Protein AF-A0A441TBL5-F1 (afdb_monomer_lite)

Radius of gyration: 11.89 Å; chains: 1; bounding box: 31×20×27 Å

Foldseek 3Di:
DVLLCVLCVVLVNNVDDPPDDLVPDDLLNNLSSVLSVCVSVVNPDDDDDPSCVPPDPVSVVSNVVSVVVVD

pLDDT: mean 84.18, std 5.34, range [66.5, 93.69]

Structure (mmCIF, N/CA/C/O backbone):
data_AF-A0A441TBL5-F1
#
_entry.id   AF-A0A441TBL5-F1
#
loop_
_atom_site.group_PDB
_atom_site.id
_atom_site.type_symbol
_atom_site.label_atom_id
_atom_site.label_alt_id
_atom_site.label_comp_id
_atom_site.label_asym_id
_atom_site.label_entity_id
_atom_site.label_seq_id
_atom_site.pdbx_PDB_ins_code
_atom_site.Cartn_x
_atom_site.Cartn_y
_atom_site.Cartn_z
_atom_site.occupancy
_atom_site.B_iso_or_equiv
_atom_site.auth_seq_id
_atom_site.auth_comp_id
_atom_site.auth_asym_id
_atom_site.auth_atom_id
_atom_site.pdbx_PDB_model_num
ATOM 1 N N . ARG A 1 1 ? -16.888 -4.365 -0.427 1.00 81.50 1 ARG A N 1
ATOM 2 C CA . ARG A 1 1 ? -17.006 -3.561 -1.670 1.00 81.50 1 ARG A CA 1
ATOM 3 C C . ARG A 1 1 ? -17.061 -2.071 -1.374 1.00 81.50 1 ARG A C 1
ATOM 5 O O . ARG A 1 1 ? -16.060 -1.427 -1.623 1.00 81.50 1 ARG A O 1
ATOM 12 N N . ARG A 1 2 ? -18.133 -1.537 -0.766 1.00 87.38 2 ARG A N 1
ATOM 13 C CA . ARG A 1 2 ? -18.206 -0.107 -0.389 1.00 87.38 2 ARG A CA 1
ATOM 14 C C . ARG A 1 2 ? -17.000 0.355 0.442 1.00 87.38 2 ARG A C 1
ATOM 16 O O . ARG A 1 2 ? -16.311 1.275 0.044 1.00 87.38 2 ARG A O 1
ATOM 23 N N . GLN A 1 3 ? -16.677 -0.395 1.492 1.00 87.31 3 GLN A N 1
ATOM 24 C CA . GLN A 1 3 ? -15.528 -0.116 2.359 1.00 87.31 3 GLN A CA 1
ATOM 25 C C . GLN A 1 3 ? -14.177 -0.172 1.621 1.00 87.31 3 GLN A C 1
ATOM 27 O O . GLN A 1 3 ? -13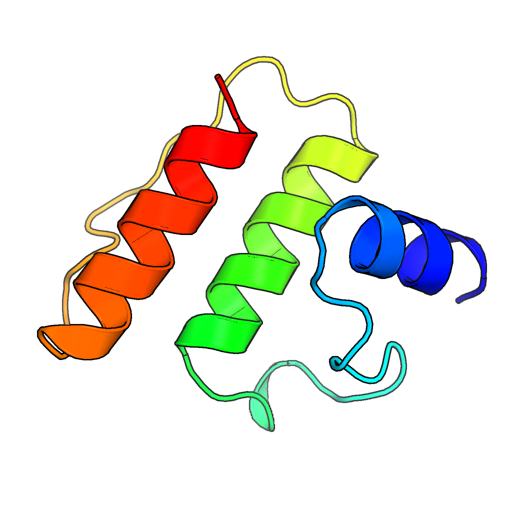.288 0.618 1.892 1.00 87.31 3 GLN A O 1
ATOM 32 N N . ALA A 1 4 ? -14.029 -1.072 0.640 1.00 87.62 4 ALA A N 1
ATOM 33 C CA . ALA A 1 4 ? -12.818 -1.134 -0.182 1.00 87.62 4 ALA A CA 1
ATOM 34 C C . ALA A 1 4 ? -12.692 0.101 -1.084 1.00 87.62 4 ALA A C 1
ATOM 36 O O . ALA A 1 4 ? -11.602 0.638 -1.229 1.00 87.62 4 ALA A O 1
ATOM 37 N N . ARG A 1 5 ? -13.814 0.569 -1.650 1.00 91.12 5 ARG A N 1
ATOM 38 C CA . ARG A 1 5 ? -13.868 1.807 -2.434 1.00 91.12 5 ARG A CA 1
ATOM 39 C C . ARG A 1 5 ? -13.481 3.016 -1.578 1.00 91.12 5 ARG A C 1
ATOM 41 O O . ARG A 1 5 ? -12.594 3.754 -1.968 1.00 91.12 5 ARG A O 1
ATOM 48 N N . GLU A 1 6 ? -14.075 3.143 -0.391 1.00 90.00 6 GLU A N 1
ATOM 49 C CA . GLU A 1 6 ? -13.788 4.231 0.556 1.00 90.00 6 GLU A CA 1
ATOM 50 C C . GLU A 1 6 ? -12.298 4.292 0.927 1.00 90.00 6 GLU A C 1
ATOM 52 O O . GLU A 1 6 ? -11.694 5.362 0.882 1.00 90.00 6 GLU A O 1
ATOM 57 N N . VAL A 1 7 ? -11.674 3.150 1.236 1.00 87.50 7 VAL A N 1
ATOM 58 C CA . VAL A 1 7 ? -10.238 3.097 1.556 1.00 87.50 7 VAL A CA 1
ATOM 59 C C . VAL A 1 7 ? -9.382 3.497 0.349 1.00 87.50 7 VAL A C 1
ATOM 61 O O . VAL A 1 7 ? -8.462 4.298 0.498 1.00 87.50 7 VAL A O 1
ATOM 64 N N . LEU A 1 8 ? -9.688 2.976 -0.845 1.00 87.75 8 LEU A N 1
ATOM 65 C CA . LEU A 1 8 ? -8.959 3.329 -2.068 1.00 87.75 8 LEU A CA 1
ATOM 66 C C . LEU A 1 8 ? -9.072 4.826 -2.380 1.00 87.75 8 LEU A C 1
ATOM 68 O O . LEU A 1 8 ? -8.065 5.455 -2.691 1.00 87.75 8 LEU A O 1
ATOM 72 N N . ASP A 1 9 ? -10.263 5.408 -2.244 1.00 87.56 9 ASP A N 1
ATOM 73 C CA . ASP A 1 9 ? -10.493 6.838 -2.466 1.00 87.56 9 ASP A CA 1
ATOM 74 C C . ASP A 1 9 ? -9.708 7.696 -1.460 1.00 87.56 9 ASP A C 1
ATOM 76 O O . ASP A 1 9 ? -9.061 8.669 -1.847 1.00 87.56 9 ASP A O 1
ATOM 80 N N . THR A 1 10 ? -9.689 7.298 -0.183 1.00 82.25 10 THR A N 1
ATOM 81 C CA . THR A 1 10 ? -8.958 8.011 0.885 1.00 82.25 10 THR A CA 1
ATOM 82 C C . THR A 1 10 ? -7.444 8.008 0.646 1.00 82.25 10 THR A C 1
ATOM 84 O O . THR A 1 10 ? -6.751 8.953 1.010 1.00 82.25 10 THR A O 1
ATOM 87 N N . MET A 1 11 ? -6.934 6.973 -0.023 1.00 76.12 11 MET A N 1
ATOM 88 C CA . MET A 1 11 ? -5.527 6.827 -0.398 1.00 76.12 11 MET A CA 1
ATOM 89 C C . MET A 1 11 ? -5.153 7.473 -1.740 1.00 76.12 11 MET A C 1
ATOM 91 O O . MET A 1 11 ? -4.042 7.276 -2.226 1.00 76.12 11 MET A O 1
ATOM 95 N N . GLY A 1 12 ? -6.074 8.197 -2.386 1.00 76.56 12 GLY A N 1
ATOM 96 C CA . GLY A 1 12 ? -5.845 8.751 -3.726 1.00 76.56 12 GLY A CA 1
ATOM 97 C C . GLY A 1 12 ? -5.778 7.688 -4.832 1.00 76.56 12 GLY A C 1
ATOM 98 O O . GLY A 1 12 ? -5.369 7.987 -5.950 1.00 76.56 12 GLY A O 1
ATOM 99 N N . ALA A 1 13 ? -6.205 6.456 -4.539 1.00 82.19 13 ALA A N 1
ATOM 100 C CA . ALA A 1 13 ? -6.217 5.307 -5.440 1.00 82.19 13 ALA A CA 1
ATOM 101 C C . ALA A 1 13 ? -7.613 5.017 -6.030 1.00 82.19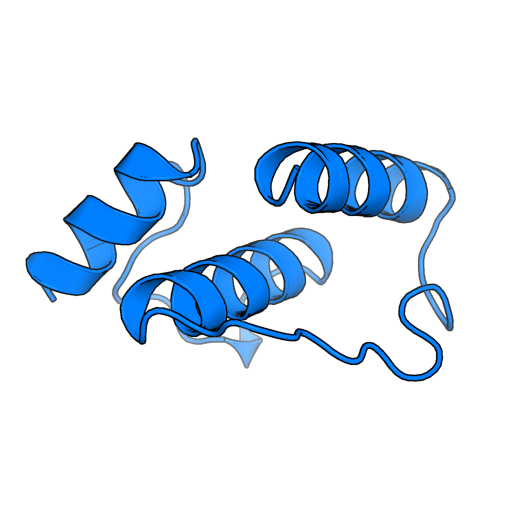 13 ALA A C 1
ATOM 103 O O . ALA A 1 13 ? -7.887 3.900 -6.472 1.00 82.19 13 ALA A O 1
ATOM 104 N N . GLY A 1 14 ? -8.510 6.010 -6.051 1.00 84.56 14 GLY A N 1
ATOM 105 C CA . GLY A 1 14 ? -9.891 5.871 -6.540 1.00 84.56 14 GLY A CA 1
ATOM 106 C C . GLY A 1 14 ? -10.022 5.505 -8.027 1.00 84.56 14 GLY A C 1
ATOM 107 O O . GLY A 1 14 ? -11.102 5.121 -8.487 1.00 84.56 14 GLY A O 1
ATOM 108 N N . HIS A 1 15 ? -8.919 5.583 -8.785 1.00 87.94 15 HIS A N 1
ATOM 109 C CA . HIS A 1 15 ? -8.814 5.079 -10.158 1.00 87.94 15 HIS A CA 1
ATOM 110 C C . HIS A 1 15 ? -8.771 3.548 -10.241 1.00 87.94 15 HIS A C 1
ATOM 112 O O . HIS A 1 15 ? -9.004 2.997 -11.317 1.00 87.94 15 HIS A O 1
ATOM 118 N N . ILE A 1 16 ? -8.476 2.850 -9.141 1.00 90.50 16 ILE A N 1
ATOM 119 C CA . ILE A 1 16 ? -8.463 1.387 -9.086 1.00 90.50 16 ILE A CA 1
ATOM 120 C C . ILE A 1 16 ? -9.897 0.877 -8.913 1.00 90.50 16 ILE A C 1
ATOM 122 O O . ILE A 1 16 ? -10.610 1.248 -7.980 1.00 90.50 16 ILE A O 1
ATOM 126 N N . ASP A 1 17 ? -10.325 -0.017 -9.805 1.00 92.12 17 ASP A N 1
ATOM 127 C CA . ASP A 1 17 ? -11.602 -0.706 -9.652 1.00 92.12 17 ASP A CA 1
ATOM 128 C C . ASP A 1 17 ? -11.529 -1.719 -8.496 1.00 92.12 17 ASP A C 1
ATOM 130 O O . ASP A 1 17 ? -10.720 -2.647 -8.507 1.00 92.12 17 ASP A O 1
ATOM 134 N N . ALA A 1 18 ? -12.401 -1.550 -7.500 1.00 91.56 18 ALA A N 1
ATOM 135 C CA . ALA A 1 18 ? -12.487 -2.410 -6.324 1.00 91.56 18 ALA A CA 1
ATOM 136 C C . ALA A 1 18 ? -12.944 -3.850 -6.643 1.00 91.56 18 ALA A C 1
ATOM 138 O O . ALA A 1 18 ? -12.807 -4.724 -5.784 1.00 91.56 18 ALA A O 1
ATOM 139 N N . ASP A 1 19 ? -13.487 -4.102 -7.841 1.00 92.50 19 ASP A N 1
ATOM 140 C CA . ASP A 1 19 ? -13.830 -5.444 -8.328 1.00 92.50 19 ASP A CA 1
ATOM 141 C C . ASP A 1 19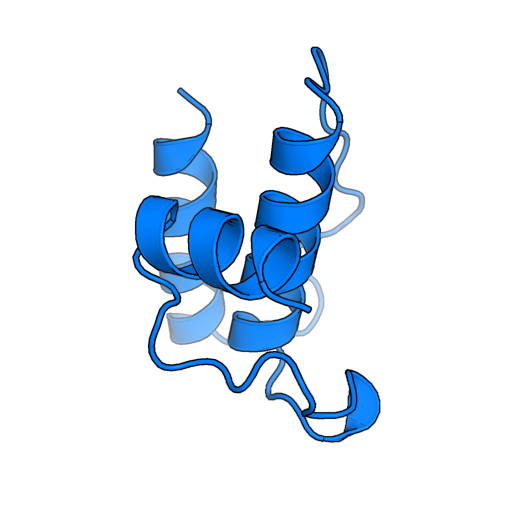 ? -12.756 -6.045 -9.264 1.00 92.50 19 ASP A C 1
ATOM 143 O O . ASP A 1 19 ? -12.851 -7.221 -9.639 1.00 92.50 19 ASP A O 1
ATOM 147 N N . ALA A 1 20 ? -11.699 -5.293 -9.603 1.00 93.25 20 ALA A N 1
ATOM 148 C CA . ALA A 1 20 ? -10.589 -5.812 -10.396 1.00 93.25 20 ALA A CA 1
ATOM 149 C C . ALA A 1 20 ? -9.824 -6.900 -9.634 1.00 93.25 20 ALA A C 1
ATOM 151 O O . ALA A 1 20 ? -9.577 -6.817 -8.427 1.00 93.25 20 ALA A O 1
ATOM 152 N N . ARG A 1 21 ? -9.386 -7.941 -10.350 1.00 93.69 21 ARG A N 1
ATOM 153 C CA . ARG A 1 21 ? -8.539 -8.971 -9.743 1.00 93.69 21 ARG A CA 1
ATOM 154 C C . ARG A 1 21 ? -7.114 -8.450 -9.642 1.00 93.69 21 ARG A C 1
ATOM 156 O O . ARG A 1 21 ? -6.561 -7.941 -10.610 1.00 93.69 21 ARG A O 1
ATOM 163 N N . LEU A 1 22 ? -6.473 -8.712 -8.506 1.00 90.69 22 LEU A N 1
ATOM 164 C CA . LEU A 1 22 ? -5.079 -8.335 -8.242 1.00 90.69 22 LEU A CA 1
ATOM 165 C C . LEU A 1 22 ? -4.115 -8.722 -9.369 1.00 90.69 22 LEU A C 1
ATOM 167 O O . LEU A 1 22 ? -3.235 -7.942 -9.706 1.00 90.69 22 LEU A O 1
ATOM 171 N N . LYS A 1 23 ? -4.282 -9.902 -9.976 1.00 92.25 23 LYS A N 1
ATOM 172 C CA . LYS A 1 23 ? -3.411 -10.373 -11.065 1.00 92.25 23 LYS A CA 1
ATOM 173 C C . LYS A 1 23 ? -3.462 -9.491 -12.321 1.00 92.25 23 LYS A C 1
ATOM 175 O O . LYS A 1 23 ? -2.467 -9.443 -13.035 1.00 92.25 23 LYS A O 1
ATOM 180 N N . ASP A 1 24 ? -4.581 -8.801 -12.542 1.00 93.25 24 ASP A N 1
ATOM 181 C CA . ASP A 1 24 ? -4.831 -7.957 -13.712 1.00 93.25 24 ASP A CA 1
ATOM 182 C C . ASP A 1 24 ? -4.320 -6.515 -13.487 1.00 93.25 24 ASP A C 1
ATOM 184 O O . ASP A 1 24 ? -4.293 -5.708 -14.412 1.00 93.25 24 ASP A O 1
ATOM 188 N N . LEU A 1 25 ? -3.883 -6.186 -12.263 1.00 89.06 25 LEU A N 1
ATOM 189 C CA . LEU A 1 25 ? -3.307 -4.888 -11.923 1.00 89.06 25 LEU A CA 1
ATOM 190 C C . LEU A 1 25 ? -1.804 -4.836 -12.240 1.00 89.06 25 LEU A C 1
ATOM 192 O O . LEU A 1 25 ? -1.057 -5.793 -11.999 1.00 89.06 25 LEU A O 1
ATOM 196 N N . GLY A 1 26 ? -1.350 -3.675 -12.719 1.00 85.62 26 GLY A N 1
ATOM 197 C CA . GLY A 1 26 ? 0.073 -3.338 -12.785 1.00 85.62 26 GLY A CA 1
ATOM 198 C C . GLY A 1 26 ? 0.716 -3.332 -11.395 1.00 85.62 26 GLY A C 1
ATOM 199 O O . GLY A 1 26 ? 0.021 -3.236 -10.381 1.00 85.62 26 GLY A O 1
ATOM 200 N N . ILE A 1 27 ? 2.042 -3.447 -11.343 1.00 82.00 27 ILE A N 1
ATOM 201 C CA . ILE A 1 27 ? 2.789 -3.603 -10.087 1.00 82.00 27 ILE A CA 1
ATOM 202 C C . ILE A 1 27 ? 2.536 -2.423 -9.135 1.00 82.00 27 ILE A C 1
ATOM 204 O O . ILE A 1 27 ? 2.175 -2.644 -7.981 1.00 82.00 27 ILE A O 1
ATOM 208 N N . ALA A 1 28 ? 2.567 -1.188 -9.639 1.00 78.56 28 ALA A N 1
ATOM 209 C CA . ALA A 1 28 ? 2.237 0.009 -8.863 1.00 78.56 28 ALA A CA 1
ATOM 210 C C . ALA A 1 28 ? 0.853 -0.055 -8.189 1.00 78.56 28 ALA A C 1
ATOM 212 O O . ALA A 1 28 ? 0.718 0.148 -6.982 1.00 78.56 28 ALA A O 1
ATOM 213 N N . ASN A 1 29 ? -0.184 -0.438 -8.942 1.00 85.31 29 ASN A N 1
ATOM 214 C CA . ASN A 1 29 ? -1.536 -0.593 -8.400 1.00 85.31 29 ASN A CA 1
ATOM 215 C C . ASN A 1 29 ? -1.617 -1.735 -7.372 1.00 85.31 29 ASN A C 1
ATOM 217 O O . ASN A 1 29 ? -2.370 -1.633 -6.406 1.00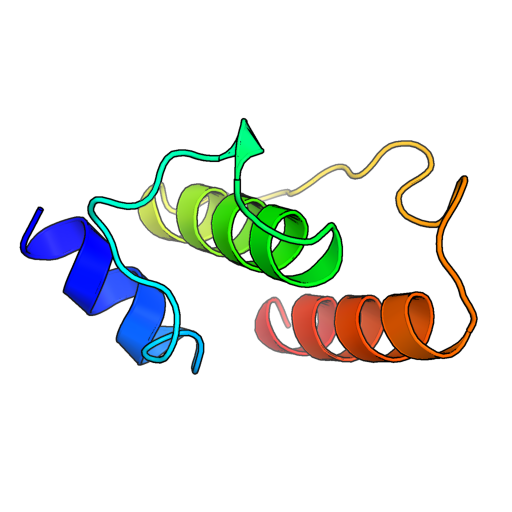 85.31 29 ASN A O 1
ATOM 221 N N . LYS A 1 30 ? -0.835 -2.813 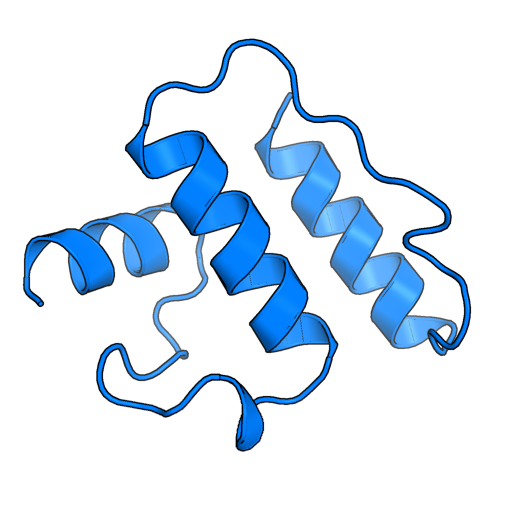-7.532 1.00 87.75 30 LYS A N 1
ATOM 222 C CA . LYS A 1 30 ? -0.744 -3.881 -6.520 1.00 87.75 30 LYS A CA 1
ATOM 223 C C . LYS A 1 30 ? -0.146 -3.359 -5.213 1.00 87.75 30 LYS A C 1
ATOM 225 O O . LYS A 1 30 ? -0.658 -3.708 -4.149 1.00 87.75 30 LYS A O 1
ATOM 230 N N . HIS A 1 31 ? 0.888 -2.519 -5.282 1.00 83.38 31 HIS A N 1
ATOM 231 C CA . HIS A 1 31 ? 1.476 -1.885 -4.100 1.00 83.38 31 HIS A CA 1
ATOM 232 C C . HIS A 1 31 ? 0.492 -0.931 -3.417 1.00 83.38 31 HIS A C 1
ATOM 234 O O . HIS A 1 31 ? 0.314 -1.032 -2.205 1.00 83.38 31 HIS A O 1
ATOM 240 N N . LEU A 1 32 ? -0.229 -0.103 -4.186 1.00 83.56 32 LEU A N 1
ATOM 241 C CA . LEU A 1 32 ? -1.293 0.764 -3.658 1.00 83.56 32 LEU A CA 1
ATOM 242 C C . LEU A 1 32 ? -2.347 -0.041 -2.895 1.00 83.56 32 LEU A C 1
ATOM 244 O O . LEU A 1 32 ? -2.679 0.284 -1.758 1.00 83.56 32 LEU A O 1
ATOM 248 N N . VAL A 1 33 ? -2.822 -1.143 -3.479 1.00 88.25 33 VAL A N 1
ATOM 249 C CA . VAL A 1 33 ? -3.791 -2.037 -2.830 1.00 88.25 33 VAL A CA 1
ATOM 250 C C . VAL A 1 33 ? -3.214 -2.689 -1.566 1.00 88.25 33 VAL A C 1
ATOM 252 O O . VAL A 1 33 ? -3.939 -2.868 -0.587 1.00 88.25 33 VAL A O 1
ATOM 255 N N . ALA A 1 34 ? -1.928 -3.053 -1.551 1.00 86.50 34 ALA A N 1
ATOM 256 C CA . ALA A 1 34 ? -1.284 -3.633 -0.372 1.00 86.50 34 ALA A CA 1
ATOM 257 C C . ALA A 1 34 ? -1.210 -2.634 0.793 1.00 86.50 34 ALA A C 1
ATOM 259 O O . ALA A 1 34 ? -1.535 -3.002 1.924 1.00 86.50 34 ALA A O 1
ATOM 260 N N . VAL A 1 35 ? -0.853 -1.380 0.505 1.00 83.44 35 VAL A N 1
ATOM 261 C CA . VAL A 1 35 ? -0.810 -0.296 1.497 1.00 83.44 35 VAL A CA 1
ATOM 262 C C . VAL A 1 35 ? -2.220 0.036 1.990 1.00 83.44 35 VAL A C 1
ATOM 264 O O . VAL A 1 35 ? -2.459 0.021 3.195 1.00 83.44 35 VAL A O 1
ATOM 267 N N . ALA A 1 36 ? -3.183 0.198 1.078 1.00 85.19 36 ALA A N 1
ATOM 268 C CA . ALA A 1 36 ? -4.597 0.403 1.405 1.00 85.19 36 ALA A CA 1
ATOM 269 C C . ALA A 1 36 ? -5.144 -0.687 2.328 1.00 85.19 36 ALA A C 1
ATOM 271 O O . ALA A 1 36 ? -5.823 -0.401 3.315 1.00 85.19 36 ALA A O 1
ATOM 272 N N . ARG A 1 37 ? -4.796 -1.950 2.065 1.00 86.81 37 ARG A N 1
ATOM 273 C CA . ARG A 1 37 ? -5.172 -3.059 2.942 1.00 86.81 37 ARG A CA 1
ATOM 274 C C . ARG A 1 37 ? -4.541 -2.929 4.329 1.00 86.81 37 ARG A C 1
ATOM 276 O O . ARG A 1 37 ? -5.245 -3.160 5.307 1.00 86.81 37 ARG A O 1
ATOM 283 N N . ALA A 1 38 ? -3.259 -2.573 4.424 1.00 85.94 38 ALA A N 1
ATOM 284 C CA . ALA A 1 38 ? -2.581 -2.384 5.707 1.00 85.94 38 ALA A CA 1
ATOM 285 C C . ALA A 1 38 ? -3.222 -1.256 6.536 1.00 85.94 38 ALA A C 1
ATOM 287 O O . ALA A 1 38 ? -3.457 -1.433 7.729 1.00 85.94 38 ALA A O 1
ATOM 288 N N . MET A 1 39 ? -3.598 -0.146 5.897 1.00 80.31 39 MET A N 1
ATOM 289 C CA . MET A 1 39 ? -4.302 0.950 6.570 1.00 80.31 39 MET A CA 1
ATOM 290 C C . MET A 1 39 ? -5.724 0.569 6.988 1.00 80.31 39 MET A C 1
ATOM 292 O O . MET A 1 39 ? -6.159 0.928 8.073 1.00 80.31 39 MET A O 1
ATOM 296 N N . SER A 1 40 ? -6.442 -0.216 6.175 1.00 83.81 40 SER A N 1
ATOM 297 C CA . SER A 1 40 ? -7.817 -0.638 6.497 1.00 83.81 40 SER A CA 1
ATOM 298 C C . SER A 1 40 ? -7.942 -1.492 7.765 1.00 83.81 40 SER A C 1
ATOM 300 O O . SER A 1 40 ? -9.050 -1.689 8.260 1.00 83.81 40 SER A O 1
ATOM 302 N N . ILE A 1 41 ? -6.820 -2.022 8.261 1.00 86.81 41 ILE A N 1
ATOM 303 C CA . ILE A 1 41 ? -6.742 -2.832 9.481 1.00 86.81 41 ILE A CA 1
ATOM 304 C C . ILE A 1 41 ? -5.985 -2.119 10.614 1.00 86.81 41 ILE A C 1
ATOM 306 O O . ILE A 1 41 ? -5.562 -2.788 11.553 1.00 86.81 41 ILE A O 1
ATOM 310 N N . ASP A 1 42 ? -5.780 -0.800 10.513 1.00 82.25 42 ASP A N 1
ATOM 311 C CA . ASP A 1 42 ? -5.030 0.017 11.482 1.00 82.25 42 ASP A CA 1
ATOM 312 C C . ASP A 1 42 ? -3.637 -0.551 11.822 1.00 82.25 42 ASP A C 1
ATOM 314 O O . ASP A 1 42 ? -3.199 -0.576 12.980 1.00 82.25 42 ASP A O 1
ATOM 318 N N . ALA A 1 43 ? -2.912 -1.031 10.802 1.00 84.81 43 ALA A N 1
ATOM 319 C CA . ALA A 1 43 ? -1.572 -1.573 10.992 1.00 84.81 43 ALA A CA 1
ATOM 320 C C . ALA A 1 43 ? -0.626 -0.522 11.600 1.00 84.81 43 ALA A C 1
ATOM 322 O O . ALA A 1 43 ? -0.369 0.520 11.006 1.00 84.81 43 ALA A O 1
ATOM 323 N N . GLN A 1 44 ? -0.062 -0.832 12.770 1.00 86.25 44 GLN A N 1
ATOM 324 C CA . GLN A 1 44 ? 0.903 0.037 13.458 1.00 86.25 44 GLN A CA 1
ATOM 325 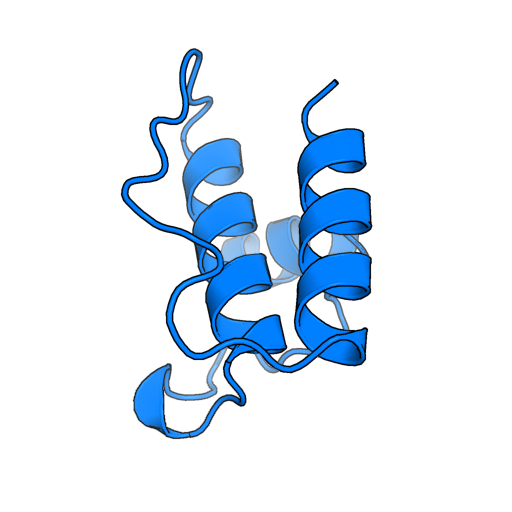C C . GLN A 1 44 ? 2.311 -0.039 12.851 1.00 86.25 44 GLN A C 1
ATOM 327 O O . GLN A 1 44 ? 3.107 0.882 13.000 1.00 86.25 44 GLN A O 1
ATOM 332 N N . ILE A 1 45 ? 2.642 -1.163 12.208 1.00 85.94 45 ILE A N 1
ATOM 333 C CA . ILE A 1 45 ? 3.950 -1.423 11.601 1.00 85.94 45 ILE A CA 1
ATOM 334 C C . ILE A 1 45 ? 3.729 -2.155 10.278 1.00 85.94 45 ILE A C 1
ATOM 336 O O . ILE A 1 45 ? 3.026 -3.166 10.231 1.00 85.94 45 ILE A O 1
ATOM 340 N N . VAL A 1 46 ? 4.373 -1.669 9.216 1.00 83.19 46 VAL A N 1
ATOM 341 C CA . VAL A 1 46 ? 4.416 -2.321 7.904 1.00 83.19 46 VAL A CA 1
ATOM 342 C C . VAL A 1 46 ? 5.864 -2.694 7.598 1.00 83.19 46 VAL A C 1
ATOM 344 O O . VAL A 1 46 ? 6.736 -1.831 7.566 1.00 83.19 46 VAL A O 1
ATOM 347 N N . ILE A 1 47 ? 6.119 -3.984 7.376 1.00 86.19 47 ILE A N 1
ATOM 348 C CA . ILE A 1 47 ? 7.424 -4.496 6.943 1.00 86.19 47 ILE A CA 1
ATOM 349 C C . ILE A 1 47 ? 7.323 -4.822 5.457 1.00 86.19 47 ILE A C 1
ATOM 351 O O . ILE A 1 47 ? 6.430 -5.558 5.037 1.00 86.19 47 ILE A O 1
ATOM 355 N N . MET A 1 48 ? 8.240 -4.270 4.672 1.00 84.44 48 MET A N 1
ATOM 356 C CA . MET A 1 48 ? 8.349 -4.515 3.241 1.00 84.44 48 MET A CA 1
ATOM 357 C C . MET A 1 48 ? 9.689 -5.196 2.975 1.00 84.44 48 MET A C 1
ATOM 359 O O . MET A 1 48 ? 10.731 -4.598 3.233 1.00 84.44 48 MET A O 1
ATOM 363 N N . ASP A 1 49 ? 9.656 -6.438 2.499 1.00 84.50 49 ASP A N 1
ATOM 364 C CA . ASP A 1 49 ? 10.858 -7.193 2.134 1.00 84.50 49 ASP A CA 1
ATOM 365 C C . ASP A 1 49 ? 11.142 -7.007 0.639 1.00 84.50 49 ASP A C 1
ATOM 367 O O . ASP A 1 49 ? 10.257 -7.230 -0.186 1.00 84.50 49 ASP A O 1
ATOM 371 N N . GLU A 1 50 ? 12.337 -6.508 0.318 1.00 85.25 50 GLU A N 1
ATOM 372 C CA . GLU A 1 50 ? 12.791 -6.150 -1.037 1.00 85.25 50 GLU A CA 1
ATOM 373 C C . GLU A 1 50 ? 11.731 -5.460 -1.938 1.00 85.25 50 GLU A C 1
ATOM 375 O O . GLU A 1 50 ? 11.519 -5.872 -3.081 1.00 85.25 50 GLU A O 1
ATOM 380 N N . PRO A 1 51 ? 11.062 -4.371 -1.500 1.00 78.81 51 PRO A N 1
ATOM 381 C CA . PRO A 1 51 ? 9.903 -3.829 -2.220 1.00 78.81 51 PRO A CA 1
ATOM 382 C C . PRO A 1 51 ? 10.236 -3.187 -3.570 1.00 78.81 51 PRO A C 1
ATOM 384 O O . PRO A 1 51 ? 9.333 -2.870 -4.335 1.00 78.81 51 PRO A O 1
ATOM 387 N N . THR A 1 52 ? 11.518 -2.972 -3.854 1.00 83.06 52 THR A N 1
ATOM 388 C CA . THR A 1 52 ? 12.014 -2.398 -5.107 1.00 83.06 52 THR A CA 1
ATOM 389 C C . THR A 1 52 ? 12.571 -3.449 -6.065 1.00 83.06 52 THR A C 1
ATOM 391 O O . THR A 1 52 ? 12.901 -3.115 -7.206 1.00 83.06 52 THR A O 1
ATOM 394 N N . ALA A 1 53 ? 12.677 -4.716 -5.644 1.00 76.50 53 ALA A N 1
ATOM 395 C CA . ALA A 1 53 ? 13.174 -5.782 -6.499 1.00 76.50 53 ALA A CA 1
ATOM 396 C C . ALA A 1 53 ? 12.193 -6.000 -7.661 1.00 76.50 53 ALA A C 1
ATOM 398 O O . ALA A 1 53 ? 11.021 -6.301 -7.459 1.00 76.50 53 ALA A O 1
ATOM 399 N N . ALA A 1 54 ? 12.692 -5.827 -8.887 1.00 76.50 54 ALA A N 1
ATOM 400 C CA . ALA A 1 54 ? 11.934 -5.844 -10.143 1.00 76.50 54 ALA A CA 1
ATOM 401 C C . ALA A 1 54 ? 11.079 -4.599 -10.463 1.00 76.50 54 ALA A C 1
ATOM 403 O O . ALA A 1 54 ? 10.330 -4.638 -11.440 1.00 76.50 54 ALA A O 1
ATOM 404 N N . LEU A 1 55 ? 11.224 -3.492 -9.724 1.00 80.31 55 LEU A N 1
ATOM 405 C CA . LEU A 1 55 ? 10.610 -2.212 -10.096 1.00 80.31 55 LEU A CA 1
ATOM 406 C C . LEU A 1 55 ? 11.486 -1.418 -11.073 1.00 80.31 55 LEU A C 1
ATOM 408 O O . LEU A 1 55 ? 12.710 -1.353 -10.946 1.00 80.31 55 LEU A O 1
ATOM 412 N N . SER A 1 56 ? 10.844 -0.759 -12.033 1.00 84.19 56 SER A N 1
ATOM 413 C CA . SER A 1 56 ? 11.449 0.320 -12.816 1.00 84.19 56 SER A CA 1
ATOM 414 C C . SER A 1 56 ? 11.609 1.595 -11.973 1.00 84.19 56 SER A C 1
ATOM 416 O O . SER A 1 56 ? 10.954 1.762 -10.948 1.00 84.19 56 SER A O 1
ATOM 418 N N . LEU A 1 57 ? 12.444 2.541 -12.421 1.00 86.62 57 LEU A N 1
ATOM 419 C CA . LEU A 1 57 ? 12.644 3.832 -11.736 1.00 86.62 57 LEU A CA 1
ATOM 420 C C . LEU A 1 57 ? 11.328 4.568 -11.444 1.00 86.62 57 LEU A C 1
ATOM 422 O O . LEU A 1 57 ? 11.129 5.052 -10.335 1.00 86.62 57 LEU A O 1
ATOM 426 N N . LYS A 1 58 ? 10.411 4.589 -12.415 1.00 80.62 58 LYS A N 1
ATOM 427 C CA . LYS A 1 58 ? 9.094 5.212 -12.254 1.00 80.62 58 LYS A CA 1
ATOM 428 C C . LYS A 1 58 ? 8.265 4.521 -11.163 1.00 80.62 58 LYS A C 1
ATOM 430 O O . LYS A 1 58 ? 7.633 5.187 -10.355 1.00 80.62 58 LYS A O 1
ATOM 435 N N . GLU A 1 59 ? 8.288 3.191 -11.116 1.00 78.19 59 GLU A N 1
ATOM 436 C CA . GLU A 1 59 ? 7.562 2.427 -10.094 1.00 78.19 59 GLU A CA 1
ATOM 437 C C . GLU A 1 59 ? 8.187 2.595 -8.699 1.00 78.19 59 GLU A C 1
ATOM 439 O O . GLU A 1 59 ? 7.470 2.576 -7.701 1.00 78.19 59 GLU A O 1
ATOM 444 N N . ILE A 1 60 ? 9.504 2.811 -8.615 1.00 84.94 60 ILE A N 1
ATOM 445 C CA . ILE A 1 60 ? 10.183 3.165 -7.361 1.00 84.94 60 ILE A CA 1
ATOM 446 C C . ILE A 1 60 ? 9.710 4.537 -6.859 1.00 84.94 60 ILE A C 1
ATOM 448 O O . ILE A 1 60 ? 9.412 4.673 -5.675 1.00 84.94 60 ILE A O 1
ATOM 452 N N . GLU A 1 61 ? 9.606 5.545 -7.728 1.00 83.75 61 GLU A N 1
ATOM 453 C CA . GLU A 1 61 ? 9.077 6.869 -7.357 1.00 83.75 61 GLU A CA 1
ATOM 454 C C . GLU A 1 61 ? 7.632 6.781 -6.847 1.00 83.75 61 GLU A C 1
ATOM 456 O O . GLU A 1 61 ? 7.294 7.360 -5.814 1.00 83.75 61 GLU A O 1
ATOM 461 N N . GLU A 1 62 ? 6.791 5.997 -7.525 1.00 77.44 62 GLU A N 1
ATOM 462 C CA . GLU A 1 62 ? 5.411 5.739 -7.107 1.00 77.44 62 GLU A CA 1
ATOM 463 C C . GLU A 1 62 ? 5.345 5.021 -5.745 1.00 77.44 62 GLU A C 1
ATOM 465 O O . GLU A 1 62 ? 4.522 5.381 -4.901 1.00 77.44 62 GLU A O 1
ATOM 470 N N . LEU A 1 63 ? 6.242 4.060 -5.485 1.00 80.69 63 LEU A N 1
ATOM 471 C CA . LEU A 1 63 ? 6.375 3.406 -4.179 1.00 80.69 63 LEU A CA 1
ATOM 472 C C . LEU A 1 63 ? 6.792 4.398 -3.080 1.00 80.69 63 LEU A C 1
ATOM 474 O O . LEU A 1 63 ? 6.256 4.341 -1.975 1.00 80.69 63 LEU A O 1
ATOM 478 N N . PHE A 1 64 ? 7.724 5.312 -3.357 1.00 83.75 64 PHE A N 1
ATOM 479 C CA . PHE A 1 64 ? 8.138 6.325 -2.382 1.00 83.75 64 PHE A CA 1
ATOM 480 C C . PHE A 1 64 ? 6.994 7.270 -2.011 1.00 83.75 64 PHE A C 1
ATOM 482 O O . PHE A 1 64 ? 6.785 7.522 -0.826 1.00 83.75 64 PHE A O 1
ATOM 489 N N . LEU A 1 65 ? 6.212 7.734 -2.992 1.00 79.19 65 LEU A N 1
ATOM 490 C CA . LEU A 1 65 ? 5.007 8.534 -2.732 1.00 79.19 65 LEU A CA 1
ATOM 491 C C . LEU A 1 65 ? 4.020 7.782 -1.833 1.00 79.19 65 LEU A C 1
ATOM 493 O O . LEU A 1 65 ? 3.443 8.357 -0.916 1.00 79.19 65 LEU A O 1
ATOM 497 N N . LEU A 1 66 ? 3.872 6.480 -2.066 1.00 76.94 66 LEU A N 1
ATOM 498 C CA . LEU A 1 66 ? 3.064 5.578 -1.253 1.00 76.94 66 LEU A CA 1
ATOM 499 C C . LEU A 1 66 ? 3.523 5.493 0.208 1.00 76.94 66 LEU A C 1
ATOM 501 O O . LEU A 1 66 ? 2.694 5.481 1.113 1.00 76.94 66 LEU A O 1
ATOM 505 N N . VAL A 1 67 ? 4.834 5.434 0.441 1.00 81.69 67 VAL A N 1
ATOM 506 C CA . VAL A 1 67 ? 5.412 5.423 1.792 1.00 81.69 67 VAL A CA 1
ATOM 507 C C . VAL A 1 67 ? 5.206 6.764 2.497 1.00 81.69 67 VAL A C 1
ATOM 509 O O . VAL A 1 67 ? 4.969 6.771 3.702 1.00 81.69 67 VAL A O 1
ATOM 512 N N . GLU A 1 68 ? 5.236 7.890 1.778 1.00 81.25 68 GLU A N 1
ATOM 513 C CA . GLU A 1 68 ? 4.925 9.203 2.366 1.00 81.25 68 GLU A CA 1
ATOM 514 C C . GLU A 1 68 ? 3.483 9.289 2.890 1.00 81.25 68 GLU A C 1
ATOM 516 O O . GLU A 1 68 ? 3.257 9.968 3.883 1.00 81.25 68 GLU A O 1
ATOM 521 N N . PHE A 1 69 ? 2.521 8.557 2.312 1.00 71.38 69 PHE A N 1
ATOM 522 C CA . PHE A 1 69 ? 1.152 8.484 2.854 1.00 71.38 69 PHE A CA 1
ATOM 523 C C . PHE A 1 69 ? 1.049 7.751 4.201 1.00 71.38 69 PHE A C 1
ATOM 525 O O . PHE A 1 69 ? 0.015 7.843 4.860 1.00 71.38 69 PHE A O 1
ATOM 532 N N . LEU A 1 70 ? 2.080 6.998 4.595 1.00 72.38 70 LEU A N 1
ATOM 533 C CA . LEU A 1 70 ? 2.127 6.280 5.872 1.00 72.38 70 LEU A CA 1
ATOM 534 C C . LEU A 1 70 ? 2.798 7.082 6.998 1.00 72.38 70 LEU A C 1
ATOM 536 O O . LEU A 1 70 ? 2.832 6.595 8.129 1.00 72.38 70 LEU A O 1
ATOM 540 N N . LYS A 1 71 ? 3.366 8.254 6.698 1.00 66.50 71 LYS A N 1
ATOM 541 C CA . LYS A 1 71 ? 3.940 9.169 7.694 1.00 66.50 71 LYS A CA 1
ATOM 542 C C . LYS A 1 71 ? 2.875 10.100 8.260 1.00 66.50 71 LYS A C 1
ATOM 544 O O . LYS A 1 71 ? 2.973 10.385 9.473 1.00 66.50 71 LYS A O 1
#

Sequence (71 aa):
RRQAREVLDTMGAGHIDADARLKDLGIANKHLVAVARAMSIDAQIVIMDEPTAALSLKEIEELFLLVEFLK

Secondary structure (DSSP, 8-state):
-HHHHHHHHHTT-TTS-TTS-GGGS-HHHHHHHHHHHHHHTT-S----SSTTTT--HHHHHHHHHHHHTT-